Protein AF-A0A933IRJ8-F1 (afdb_monomer_lite)

pLDDT: mean 94.32, std 4.87, range [59.78, 98.06]

Structure (mmCIF, N/CA/C/O backbone):
data_AF-A0A933IRJ8-F1
#
_entry.id   AF-A0A933IRJ8-F1
#
loop_
_atom_site.group_PDB
_atom_site.id
_atom_site.type_symbol
_atom_site.label_atom_id
_atom_site.label_alt_id
_atom_site.label_comp_id
_atom_site.label_asym_id
_atom_site.label_entity_id
_atom_site.label_seq_id
_atom_site.pdbx_PDB_ins_code
_atom_site.Cartn_x
_atom_site.Cartn_y
_atom_site.Cartn_z
_atom_site.occupancy
_atom_site.B_iso_or_equiv
_atom_site.auth_seq_id
_atom_site.auth_comp_id
_atom_site.auth_asym_id
_atom_site.auth_atom_id
_atom_site.pdbx_PDB_model_num
ATOM 1 N N . MET A 1 1 ? -2.942 9.041 12.265 1.00 86.62 1 MET A N 1
ATOM 2 C CA . MET A 1 1 ? -2.701 9.097 10.808 1.00 86.62 1 MET A CA 1
ATOM 3 C C . MET A 1 1 ? -1.246 9.389 10.448 1.00 86.62 1 MET A C 1
ATOM 5 O O . MET A 1 1 ? -0.633 8.502 9.879 1.00 86.62 1 MET A O 1
ATOM 9 N N . LYS A 1 2 ? -0.650 10.543 10.807 1.00 92.06 2 LYS A N 1
ATOM 10 C CA . LYS A 1 2 ? 0.752 10.876 10.445 1.00 92.06 2 LYS A CA 1
ATOM 11 C C . L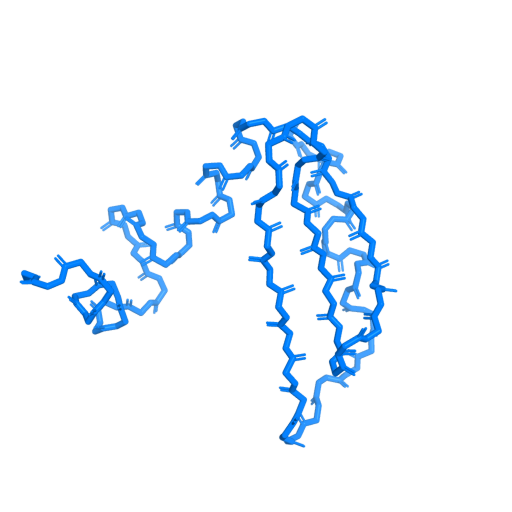YS A 1 2 ? 1.756 9.751 10.761 1.00 92.06 2 LYS A C 1
ATOM 13 O O . LYS A 1 2 ? 2.389 9.236 9.855 1.00 92.06 2 LYS A O 1
ATOM 18 N N . ASN A 1 3 ? 1.756 9.251 11.998 1.00 95.25 3 ASN A N 1
ATOM 19 C CA . ASN A 1 3 ? 2.633 8.143 12.404 1.00 95.25 3 ASN A CA 1
ATOM 20 C C . ASN A 1 3 ? 2.433 6.850 11.586 1.00 95.25 3 ASN A C 1
ATOM 22 O O . ASN A 1 3 ? 3.363 6.068 11.441 1.00 95.25 3 ASN A O 1
ATOM 26 N N . GLN A 1 4 ? 1.224 6.588 11.079 1.00 96.25 4 GLN A N 1
ATOM 27 C CA . GLN A 1 4 ? 0.946 5.404 10.254 1.00 96.25 4 GLN A CA 1
ATOM 28 C C . GLN A 1 4 ? 1.496 5.584 8.837 1.00 96.25 4 GLN A C 1
ATOM 30 O O . GLN A 1 4 ? 2.051 4.640 8.286 1.00 96.25 4 GLN A O 1
ATOM 35 N N . VAL A 1 5 ? 1.391 6.799 8.290 1.00 95.94 5 VAL A N 1
ATOM 36 C CA . VAL A 1 5 ? 1.993 7.169 7.002 1.00 95.94 5 VAL A CA 1
ATOM 37 C C . VAL A 1 5 ? 3.514 7.070 7.082 1.00 95.94 5 VAL A C 1
ATOM 39 O O . VAL A 1 5 ? 4.116 6.417 6.238 1.00 95.94 5 VAL A O 1
ATOM 42 N N . ASP A 1 6 ? 4.123 7.629 8.129 1.00 96.88 6 ASP A N 1
ATOM 43 C CA . ASP A 1 6 ? 5.577 7.585 8.318 1.00 96.88 6 ASP A CA 1
ATOM 44 C C . ASP A 1 6 ? 6.076 6.136 8.441 1.00 96.88 6 ASP A C 1
ATOM 46 O O . ASP A 1 6 ? 7.046 5.750 7.791 1.00 96.88 6 ASP A O 1
ATOM 50 N N . ARG A 1 7 ? 5.365 5.296 9.210 1.00 97.25 7 ARG A N 1
ATOM 51 C CA . ARG A 1 7 ? 5.672 3.861 9.323 1.00 97.25 7 ARG A CA 1
ATOM 52 C C . ARG A 1 7 ? 5.525 3.124 8.000 1.00 97.25 7 ARG A C 1
ATOM 54 O O . ARG A 1 7 ? 6.367 2.290 7.703 1.00 97.25 7 ARG A O 1
ATOM 61 N N . PHE A 1 8 ? 4.470 3.400 7.237 1.00 97.44 8 PHE A N 1
ATOM 62 C CA . PHE A 1 8 ? 4.237 2.762 5.944 1.00 97.44 8 PHE A CA 1
ATOM 63 C C . PHE A 1 8 ? 5.312 3.146 4.929 1.00 97.44 8 PHE A C 1
ATOM 65 O O . PHE A 1 8 ? 5.905 2.259 4.329 1.00 97.44 8 PHE A O 1
ATOM 72 N N . ASN A 1 9 ? 5.634 4.435 4.806 1.00 95.81 9 ASN A N 1
ATOM 73 C CA . ASN A 1 9 ? 6.713 4.906 3.936 1.00 95.81 9 ASN A CA 1
ATOM 74 C C . ASN A 1 9 ? 8.070 4.321 4.355 1.00 95.81 9 ASN A C 1
ATOM 76 O O . ASN A 1 9 ? 8.866 3.940 3.504 1.00 95.81 9 ASN A O 1
ATOM 80 N N . GLY A 1 10 ? 8.300 4.175 5.663 1.00 97.25 10 GLY A N 1
ATOM 81 C CA . GLY A 1 10 ? 9.497 3.543 6.216 1.00 97.25 10 GLY A CA 1
ATOM 82 C C . GLY A 1 10 ? 9.659 2.053 5.893 1.00 97.25 10 GLY A C 1
ATOM 83 O O . GLY A 1 10 ? 10.711 1.502 6.199 1.00 97.25 10 GLY A O 1
ATOM 84 N N . LEU A 1 11 ? 8.668 1.393 5.280 1.00 96.94 11 LEU A N 1
ATOM 85 C CA . LEU A 1 11 ? 8.814 0.020 4.780 1.00 96.94 11 LEU A CA 1
ATOM 86 C C . LEU A 1 11 ? 9.489 -0.041 3.401 1.00 96.94 11 LEU A C 1
ATOM 88 O O . LEU A 1 11 ?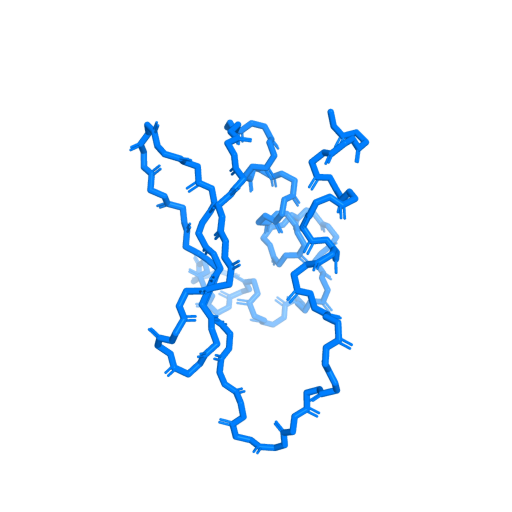 9.967 -1.100 3.009 1.00 96.94 11 LEU A O 1
ATOM 92 N N . PHE A 1 12 ? 9.541 1.075 2.671 1.00 95.88 12 PHE A N 1
ATOM 93 C CA . PHE A 1 12 ? 10.040 1.150 1.295 1.00 95.88 12 PHE A CA 1
ATOM 94 C C . PHE A 1 12 ? 11.385 1.890 1.244 1.00 95.88 12 PHE A C 1
ATOM 96 O O . PHE A 1 12 ? 11.516 2.933 0.608 1.00 95.88 12 PHE A O 1
ATOM 103 N N . THR A 1 13 ? 12.378 1.389 1.979 1.00 93.44 13 THR A N 1
ATOM 104 C CA . THR A 1 13 ? 13.712 2.011 2.087 1.00 93.44 13 THR A CA 1
ATOM 105 C C . THR A 1 13 ? 14.673 1.591 0.981 1.00 93.44 13 THR A C 1
ATOM 107 O O . THR A 1 13 ? 15.626 2.309 0.686 1.00 93.44 13 THR A O 1
ATOM 110 N N . GLU A 1 14 ? 14.438 0.430 0.379 1.00 92.69 14 GLU A N 1
ATOM 111 C CA . GLU A 1 14 ? 15.240 -0.092 -0.719 1.00 92.69 14 GLU A CA 1
ATOM 112 C C . GLU A 1 14 ? 14.641 0.290 -2.071 1.00 92.69 14 GLU A C 1
ATOM 114 O O . GLU A 1 14 ? 13.422 0.335 -2.244 1.00 92.69 14 GLU A O 1
ATOM 119 N N . GLU A 1 15 ? 15.507 0.503 -3.060 1.00 94.75 15 GLU A N 1
ATOM 120 C CA . GLU A 1 15 ? 15.073 0.727 -4.435 1.00 94.75 15 GLU A CA 1
ATOM 121 C C . GLU A 1 15 ? 14.342 -0.514 -4.976 1.00 94.75 15 GLU A C 1
ATOM 123 O O . GLU A 1 15 ? 14.823 -1.652 -4.872 1.00 94.75 15 GLU A O 1
ATOM 128 N N . ALA A 1 16 ? 13.158 -0.287 -5.548 1.00 94.62 16 ALA A N 1
ATOM 129 C CA . ALA A 1 16 ? 12.384 -1.327 -6.208 1.00 94.62 16 ALA A CA 1
ATOM 130 C C . ALA A 1 16 ? 13.037 -1.701 -7.543 1.00 94.62 16 ALA A C 1
ATOM 132 O O . ALA A 1 16 ? 13.390 -0.837 -8.347 1.00 94.62 16 ALA A O 1
ATOM 133 N N . LYS A 1 17 ? 13.176 -3.000 -7.793 1.00 96.38 17 LYS A N 1
ATOM 134 C CA . LYS A 1 17 ? 13.750 -3.552 -9.020 1.00 96.38 17 LYS A CA 1
ATOM 135 C C . LYS A 1 17 ? 12.649 -4.137 -9.893 1.00 96.38 17 LYS A C 1
ATOM 137 O O . LYS A 1 17 ? 11.564 -4.476 -9.425 1.00 96.38 17 LYS A O 1
ATOM 142 N N . SER A 1 18 ? 12.941 -4.291 -11.184 1.00 96.38 18 SER A N 1
ATOM 143 C CA . SER A 1 18 ? 12.045 -5.033 -12.075 1.00 96.38 18 SER A CA 1
ATOM 144 C C . SER A 1 18 ? 11.786 -6.435 -11.520 1.00 96.38 18 SER A C 1
ATOM 146 O O . SER A 1 18 ? 12.718 -7.102 -11.072 1.00 96.38 18 SER A O 1
ATOM 148 N N . ASN A 1 19 ? 10.527 -6.867 -11.596 1.00 95.69 19 ASN A N 1
ATOM 149 C CA . ASN A 1 19 ? 9.994 -8.115 -11.035 1.00 95.69 19 ASN A CA 1
ATOM 150 C C . ASN A 1 19 ? 9.834 -8.160 -9.508 1.00 95.69 19 ASN A C 1
ATOM 152 O O . ASN A 1 19 ? 9.386 -9.187 -9.003 1.00 95.69 19 ASN A O 1
ATOM 156 N N . ASP A 1 20 ? 10.129 -7.083 -8.772 1.00 96.81 20 ASP A N 1
ATOM 157 C CA . ASP A 1 20 ? 9.688 -7.009 -7.380 1.00 96.81 20 ASP A CA 1
ATOM 158 C C . ASP A 1 20 ? 8.164 -6.928 -7.308 1.00 96.81 20 ASP A C 1
ATOM 160 O O . ASP A 1 20 ? 7.529 -6.109 -7.977 1.00 96.81 20 ASP A O 1
ATOM 164 N N . VAL A 1 21 ? 7.589 -7.749 -6.437 1.00 96.75 21 VAL A N 1
ATOM 165 C CA . VAL A 1 21 ? 6.161 -7.730 -6.130 1.00 96.75 21 VAL A CA 1
ATOM 166 C C . VAL A 1 21 ? 5.986 -7.303 -4.685 1.00 96.75 21 VAL A C 1
ATOM 168 O O . VAL A 1 21 ? 6.522 -7.937 -3.775 1.00 96.75 21 VAL A O 1
ATOM 171 N N . TYR A 1 22 ? 5.227 -6.229 -4.486 1.00 96.94 22 TYR A N 1
ATOM 172 C CA . TYR A 1 22 ? 4.797 -5.791 -3.167 1.00 96.94 22 TYR A CA 1
ATOM 173 C C . TYR A 1 22 ? 3.329 -6.142 -2.968 1.00 96.94 22 TYR A C 1
ATOM 175 O O . TYR A 1 22 ? 2.477 -5.642 -3.704 1.00 96.94 22 TYR A O 1
ATOM 183 N N . ASP A 1 23 ? 3.022 -6.940 -1.948 1.00 97.38 23 ASP A N 1
ATOM 184 C CA . ASP A 1 23 ? 1.636 -7.189 -1.562 1.00 97.38 23 ASP A CA 1
ATOM 185 C C . ASP A 1 23 ? 1.262 -6.274 -0.402 1.00 97.38 23 ASP A C 1
ATOM 187 O O . ASP A 1 23 ? 1.936 -6.236 0.628 1.00 97.38 23 ASP A O 1
ATOM 191 N N . ILE A 1 24 ? 0.162 -5.541 -0.562 1.00 97.00 24 ILE A N 1
ATOM 192 C CA . ILE A 1 24 ? -0.403 -4.667 0.468 1.00 97.00 24 ILE A CA 1
ATOM 193 C C . ILE A 1 24 ? -1.755 -5.254 0.868 1.00 97.00 24 ILE A C 1
ATOM 195 O O . ILE A 1 24 ? -2.777 -5.042 0.214 1.00 97.00 24 ILE A O 1
ATOM 199 N N . ILE A 1 25 ? -1.756 -6.024 1.950 1.00 97.00 25 ILE A N 1
ATOM 200 C CA . ILE A 1 25 ? -2.869 -6.898 2.328 1.00 97.00 25 ILE A CA 1
ATOM 201 C C . ILE A 1 25 ? -3.539 -6.350 3.582 1.00 97.00 25 ILE A C 1
ATOM 203 O O . ILE A 1 25 ? -2.876 -6.111 4.588 1.00 97.00 25 ILE A O 1
ATOM 207 N N . TYR A 1 26 ? -4.864 -6.203 3.570 1.00 96.94 26 TYR A N 1
ATOM 208 C CA . TYR A 1 26 ? -5.612 -5.928 4.795 1.00 96.94 26 TYR A CA 1
ATOM 209 C C . TYR A 1 26 ? -6.085 -7.224 5.450 1.00 96.94 26 TYR A C 1
ATOM 211 O O . TYR A 1 26 ? -6.857 -7.975 4.857 1.00 96.94 26 TYR A O 1
ATOM 219 N N . ILE A 1 27 ? -5.675 -7.445 6.697 1.00 95.25 27 ILE A N 1
ATOM 220 C CA . ILE A 1 27 ? -6.128 -8.562 7.524 1.00 95.25 27 ILE A CA 1
ATOM 221 C C . ILE A 1 27 ? -7.000 -7.987 8.653 1.00 95.25 27 ILE A C 1
ATOM 223 O O . ILE A 1 27 ? -6.500 -7.184 9.453 1.00 95.25 27 ILE A O 1
ATOM 227 N N . PRO A 1 28 ? -8.292 -8.361 8.750 1.00 93.38 28 PRO A N 1
ATOM 228 C CA . PRO A 1 28 ? -9.161 -7.930 9.844 1.00 93.38 28 PRO A CA 1
ATOM 229 C C . PRO A 1 28 ? -8.528 -8.197 11.216 1.00 93.38 28 PRO A C 1
ATOM 231 O O . PRO A 1 28 ? -7.956 -9.257 11.449 1.00 93.38 28 PRO A O 1
ATOM 234 N N . GLY A 1 29 ? -8.579 -7.211 12.112 1.00 91.00 29 GLY A N 1
ATOM 235 C CA . GLY A 1 29 ? -7.955 -7.288 13.441 1.00 91.00 29 GLY A CA 1
ATOM 236 C C . GLY A 1 29 ? -6.437 -7.055 13.482 1.00 91.00 29 GLY A C 1
ATOM 237 O O . GLY A 1 29 ? -5.932 -6.718 14.545 1.00 91.00 29 GLY A O 1
ATOM 238 N N . LYS A 1 30 ? -5.715 -7.152 12.354 1.00 93.12 30 LYS A N 1
ATOM 239 C CA . LYS A 1 30 ? -4.256 -6.910 12.276 1.00 93.12 30 LYS A CA 1
ATOM 240 C C . LYS A 1 30 ? -3.886 -5.625 11.525 1.00 93.12 30 LYS A C 1
ATOM 242 O O . LYS A 1 30 ? -2.875 -5.000 11.824 1.00 93.12 30 LYS A O 1
ATOM 247 N N . GLY A 1 31 ? -4.699 -5.208 10.556 1.00 96.12 31 GLY A N 1
ATOM 248 C CA . GLY A 1 31 ? -4.430 -4.028 9.731 1.00 96.12 31 GLY A CA 1
ATOM 249 C C . GLY A 1 31 ? -3.750 -4.355 8.404 1.00 96.12 31 GLY A C 1
ATOM 250 O O . GLY A 1 31 ? -3.944 -5.433 7.843 1.00 96.12 31 GLY A O 1
ATOM 251 N N . ILE A 1 32 ? -2.994 -3.393 7.877 1.00 98.00 32 ILE A N 1
ATOM 252 C CA . ILE A 1 32 ? -2.231 -3.540 6.637 1.00 98.00 32 ILE A CA 1
ATOM 253 C C . ILE A 1 32 ? -0.955 -4.337 6.916 1.00 98.00 32 ILE A C 1
ATOM 255 O O . ILE A 1 32 ? -0.211 -4.042 7.849 1.00 98.00 32 ILE A O 1
ATOM 259 N N . THR A 1 33 ? -0.707 -5.349 6.098 1.00 98.06 33 THR A N 1
ATOM 260 C CA . THR A 1 33 ? 0.531 -6.125 6.020 1.00 98.06 33 THR A CA 1
ATOM 261 C C . THR A 1 33 ? 1.190 -5.807 4.693 1.00 98.06 33 THR A C 1
ATOM 263 O O . THR A 1 33 ? 0.510 -5.856 3.671 1.00 98.06 33 THR A O 1
ATOM 266 N N . VAL A 1 34 ? 2.482 -5.491 4.712 1.00 98.06 34 VAL A N 1
ATOM 267 C CA . VAL A 1 34 ? 3.259 -5.290 3.487 1.00 98.06 34 VAL A CA 1
ATOM 268 C C . VAL A 1 34 ? 4.301 -6.388 3.371 1.00 98.06 34 VAL A C 1
ATOM 270 O O . VAL A 1 34 ? 5.064 -6.614 4.315 1.00 98.06 34 VAL A O 1
ATOM 273 N N . THR A 1 35 ? 4.338 -7.055 2.225 1.00 97.94 35 THR A N 1
ATOM 274 C CA . THR A 1 35 ? 5.388 -8.007 1.850 1.00 97.94 35 THR A CA 1
ATOM 275 C C . THR A 1 35 ? 6.108 -7.533 0.595 1.00 97.94 35 THR A C 1
ATOM 277 O O . THR A 1 35 ? 5.523 -6.817 -0.211 1.00 97.94 35 THR A O 1
ATOM 280 N N . ARG A 1 36 ? 7.364 -7.950 0.415 1.00 97.81 36 ARG A N 1
ATOM 281 C CA . ARG A 1 36 ? 8.110 -7.859 -0.847 1.00 97.81 36 ARG A CA 1
ATOM 282 C C . ARG A 1 36 ? 8.598 -9.250 -1.208 1.00 97.81 36 ARG A C 1
ATOM 284 O O . ARG A 1 36 ? 9.305 -9.869 -0.415 1.00 97.81 36 ARG A O 1
ATOM 291 N N . ASN A 1 37 ? 8.206 -9.758 -2.371 1.00 96.50 37 ASN A N 1
ATOM 292 C CA . ASN A 1 37 ? 8.567 -11.099 -2.842 1.00 96.50 37 ASN A CA 1
ATOM 293 C C . ASN A 1 37 ? 8.271 -12.190 -1.787 1.00 96.50 37 ASN A C 1
ATOM 295 O O . ASN A 1 37 ? 9.088 -13.071 -1.527 1.00 96.50 37 ASN A O 1
ATOM 299 N N . GLY A 1 38 ? 7.119 -12.076 -1.114 1.00 96.19 38 GLY A N 1
ATOM 300 C CA . GLY A 1 38 ? 6.694 -12.976 -0.034 1.00 96.19 38 GLY A CA 1
ATOM 301 C C . GLY A 1 38 ? 7.361 -12.749 1.332 1.00 96.19 38 GLY A C 1
ATOM 302 O O . GLY A 1 38 ? 6.935 -13.352 2.316 1.00 96.19 38 GLY A O 1
ATOM 303 N N . GLN A 1 39 ? 8.363 -11.873 1.439 1.00 96.69 39 GLN A N 1
ATOM 304 C CA . GLN A 1 39 ? 9.005 -11.534 2.712 1.00 96.69 39 GLN A CA 1
ATOM 305 C C . GLN A 1 39 ? 8.271 -10.385 3.404 1.00 96.69 39 GLN A C 1
ATOM 307 O O . GLN A 1 39 ? 7.992 -9.360 2.790 1.00 96.69 39 GLN A O 1
ATOM 312 N N . LEU A 1 40 ? 7.959 -10.545 4.691 1.00 97.19 40 LEU A N 1
ATOM 313 C CA . LEU A 1 40 ? 7.276 -9.526 5.488 1.00 97.19 40 LEU A CA 1
ATOM 314 C C . LEU A 1 40 ? 8.167 -8.299 5.698 1.00 97.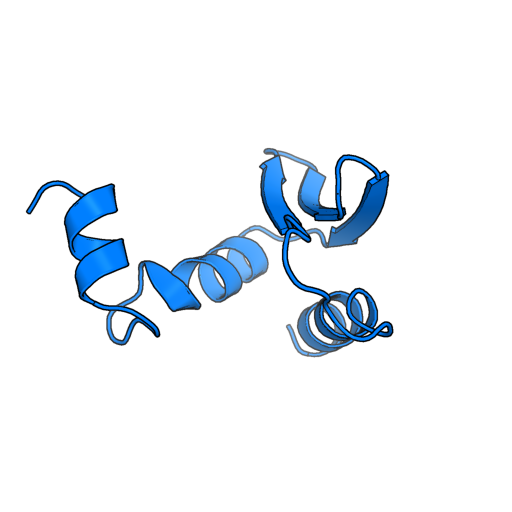19 40 LEU A C 1
ATOM 316 O O . LEU A 1 40 ? 9.226 -8.406 6.309 1.00 97.19 40 LEU A O 1
ATOM 320 N N . LEU A 1 41 ? 7.681 -7.132 5.275 1.00 97.69 41 LEU A N 1
ATOM 321 C CA . LEU A 1 41 ? 8.297 -5.841 5.584 1.00 97.69 41 LEU A CA 1
ATOM 322 C C . LEU A 1 41 ? 7.726 -5.245 6.870 1.00 97.69 41 LEU A C 1
ATOM 324 O O . LEU A 1 41 ? 8.458 -4.672 7.672 1.00 97.69 41 LEU A O 1
ATOM 328 N N . GLY A 1 42 ? 6.419 -5.397 7.104 1.00 96.94 42 GLY A N 1
ATOM 329 C CA . GLY A 1 42 ? 5.825 -4.936 8.353 1.00 96.94 42 GLY A CA 1
ATOM 330 C C . GLY A 1 42 ? 4.305 -4.901 8.385 1.00 96.94 42 GLY A C 1
ATOM 331 O O . GLY A 1 42 ? 3.609 -5.292 7.446 1.00 96.94 42 GLY A O 1
ATOM 332 N N . ASN A 1 43 ? 3.799 -4.408 9.516 1.00 97.19 43 ASN A N 1
ATOM 333 C CA . ASN A 1 43 ? 2.379 -4.273 9.804 1.00 97.19 43 ASN A CA 1
ATOM 334 C C . ASN A 1 43 ? 2.032 -2.864 10.303 1.00 97.19 43 ASN A C 1
ATOM 336 O O . ASN A 1 43 ? 2.738 -2.305 11.150 1.00 97.19 43 ASN A O 1
ATOM 340 N N . ILE A 1 44 ? 0.921 -2.315 9.806 1.00 97.44 44 ILE A N 1
ATOM 341 C CA . ILE A 1 44 ? 0.338 -1.050 10.261 1.00 97.44 44 ILE A CA 1
ATOM 342 C C . ILE A 1 44 ? -1.141 -1.261 10.589 1.00 97.44 44 ILE A C 1
ATOM 344 O O . ILE A 1 44 ? -1.967 -1.523 9.714 1.00 97.44 44 ILE A O 1
ATOM 348 N N . GLU A 1 45 ? -1.480 -1.112 11.863 1.00 95.38 45 GLU A N 1
ATOM 349 C CA . GLU A 1 45 ? -2.850 -1.221 12.356 1.00 95.38 45 GLU A CA 1
ATOM 350 C C . GLU A 1 45 ? -3.720 -0.022 11.949 1.00 95.38 45 GLU A C 1
ATOM 352 O O . GLU A 1 45 ? -3.225 1.074 11.675 1.00 95.38 45 GLU A O 1
ATOM 357 N N . GLY A 1 46 ? -5.041 -0.223 11.975 1.00 93.19 46 GLY A N 1
ATOM 358 C CA . GLY A 1 46 ? -6.041 0.836 11.830 1.00 93.19 46 GLY A CA 1
ATOM 359 C C . GLY A 1 46 ? -6.928 0.689 10.594 1.00 93.19 46 GLY A C 1
ATOM 360 O O . GLY A 1 46 ? -6.460 0.664 9.456 1.00 93.19 46 GLY A O 1
ATOM 361 N N . PHE A 1 47 ? -8.243 0.651 10.816 1.00 93.69 47 PHE A N 1
ATOM 362 C CA . PHE A 1 47 ? -9.233 0.550 9.740 1.00 93.69 47 PHE A CA 1
ATOM 363 C C . PHE A 1 47 ? -9.256 1.792 8.841 1.00 93.69 47 PHE A C 1
ATOM 365 O O . PHE A 1 47 ? -9.303 1.673 7.617 1.00 93.69 47 PHE A O 1
ATOM 372 N N . ASP A 1 48 ? -9.155 2.985 9.425 1.00 94.62 48 ASP A N 1
ATOM 373 C CA . ASP A 1 48 ? -9.124 4.221 8.639 1.00 94.62 48 ASP A CA 1
ATOM 374 C C . ASP A 1 48 ? -7.827 4.365 7.845 1.00 94.62 48 ASP A C 1
ATOM 376 O O . ASP A 1 48 ? -7.844 4.883 6.731 1.00 94.62 48 ASP A O 1
ATOM 380 N N . PHE A 1 49 ? -6.718 3.820 8.353 1.00 95.81 49 PHE A N 1
ATOM 381 C CA . PHE A 1 49 ? -5.477 3.762 7.588 1.00 95.81 49 PHE A CA 1
ATOM 382 C C . PHE A 1 49 ? -5.610 2.833 6.378 1.00 95.81 49 PHE A C 1
ATOM 384 O O . PHE A 1 49 ? -5.242 3.221 5.272 1.00 95.81 49 PHE A O 1
ATOM 391 N N . LYS A 1 50 ? -6.246 1.663 6.539 1.00 94.94 50 LYS A N 1
ATOM 392 C CA . LYS A 1 50 ? -6.607 0.810 5.396 1.00 94.94 50 LYS A CA 1
ATOM 393 C C . LYS A 1 50 ? -7.435 1.562 4.355 1.00 94.94 50 LYS A C 1
ATOM 395 O O . LYS A 1 50 ? -7.158 1.433 3.165 1.00 94.94 50 LYS A O 1
ATOM 400 N N . LYS A 1 51 ? -8.451 2.332 4.771 1.00 95.25 51 LYS A N 1
ATOM 401 C CA . LYS A 1 51 ? -9.268 3.117 3.826 1.00 95.25 51 LYS A CA 1
ATOM 402 C C . LYS A 1 51 ? -8.407 4.116 3.060 1.00 95.25 51 LYS A C 1
ATOM 404 O O . LYS A 1 51 ? -8.528 4.188 1.843 1.00 95.25 51 LYS A O 1
ATOM 409 N N . ALA A 1 52 ? -7.528 4.833 3.761 1.00 95.31 52 ALA A N 1
ATOM 410 C CA . ALA A 1 52 ? -6.630 5.802 3.147 1.00 95.31 52 ALA A CA 1
ATOM 411 C C . ALA A 1 52 ? -5.682 5.139 2.132 1.00 95.31 52 ALA A C 1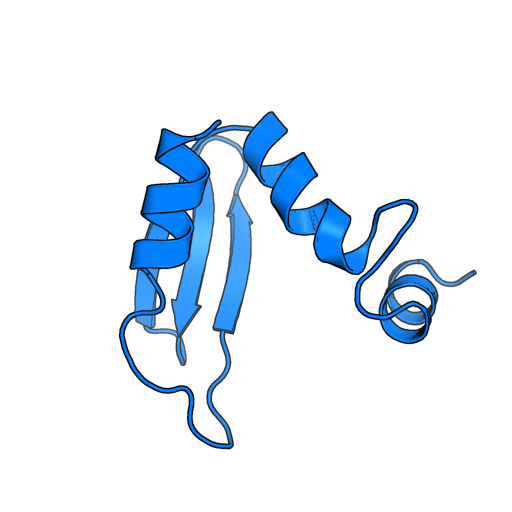
ATOM 413 O O . ALA A 1 52 ? -5.630 5.577 0.987 1.00 95.31 52 ALA A O 1
ATOM 414 N N . VAL A 1 53 ? -5.019 4.036 2.494 1.00 95.94 53 VAL A N 1
ATOM 415 C CA . VAL A 1 53 ? -4.114 3.317 1.577 1.00 95.94 53 VAL A CA 1
ATOM 416 C C . VAL A 1 53 ? -4.867 2.796 0.352 1.00 95.94 53 VAL A C 1
ATOM 418 O O . VAL A 1 53 ? -4.450 3.031 -0.775 1.00 95.94 53 VAL A O 1
ATOM 421 N N . PHE A 1 54 ? -6.019 2.148 0.539 1.00 95.19 54 PHE A N 1
ATOM 422 C CA . PHE A 1 54 ? -6.767 1.578 -0.588 1.00 95.19 54 PHE A CA 1
ATOM 423 C C . PHE A 1 54 ? -7.383 2.663 -1.477 1.00 95.19 54 PHE A C 1
ATOM 425 O O . PHE A 1 54 ? -7.569 2.439 -2.671 1.00 95.19 54 PHE A O 1
ATOM 432 N N . SER A 1 55 ? -7.658 3.852 -0.931 1.00 95.12 55 SER A N 1
ATOM 433 C CA . SER A 1 55 ? -8.165 4.980 -1.716 1.00 95.12 55 SER A CA 1
ATOM 434 C C . SER A 1 55 ? -7.179 5.483 -2.775 1.00 95.12 55 SER A C 1
ATOM 436 O O . SER A 1 55 ? -7.628 6.084 -3.748 1.00 95.12 55 SER A O 1
ATOM 438 N N . ILE A 1 56 ? -5.882 5.167 -2.653 1.00 93.94 56 ILE A N 1
ATOM 439 C CA . ILE A 1 56 ? -4.883 5.459 -3.691 1.00 93.94 56 ILE A CA 1
ATOM 440 C C . ILE A 1 56 ? -5.296 4.822 -5.021 1.00 93.94 56 ILE A C 1
ATOM 442 O O . ILE A 1 56 ? -5.133 5.448 -6.058 1.00 93.94 56 ILE A O 1
ATOM 446 N N . TRP A 1 57 ? -5.886 3.624 -5.009 1.00 93.69 57 TRP A N 1
ATOM 447 C CA . TRP A 1 57 ? -6.322 2.937 -6.232 1.00 93.69 57 TRP A CA 1
ATOM 448 C C . TRP A 1 57 ? -7.838 2.879 -6.390 1.00 93.69 57 TRP A C 1
ATOM 450 O O . TRP A 1 57 ? -8.333 2.864 -7.508 1.00 93.69 57 TRP A O 1
ATOM 460 N N . LEU A 1 58 ? -8.596 2.861 -5.294 1.00 93.62 58 LEU A N 1
ATOM 461 C CA . LEU A 1 58 ? -10.048 2.650 -5.319 1.00 93.62 58 LEU A CA 1
ATOM 462 C C . LEU A 1 58 ? -10.855 3.886 -4.900 1.00 93.62 58 LEU A C 1
ATOM 464 O O . LEU A 1 58 ? -12.086 3.847 -4.892 1.00 93.62 58 LEU A O 1
ATOM 468 N N . GLY A 1 59 ? -10.185 4.984 -4.551 1.00 92.75 59 GLY A N 1
ATOM 469 C CA . GLY A 1 59 ? -10.814 6.234 -4.129 1.00 92.75 59 GLY A CA 1
ATOM 470 C C . GLY A 1 59 ? -11.400 7.033 -5.290 1.00 92.75 59 GLY A C 1
ATOM 471 O O . GLY A 1 59 ? -11.402 6.600 -6.441 1.00 92.75 59 GLY A O 1
ATOM 472 N N . GLU A 1 60 ? -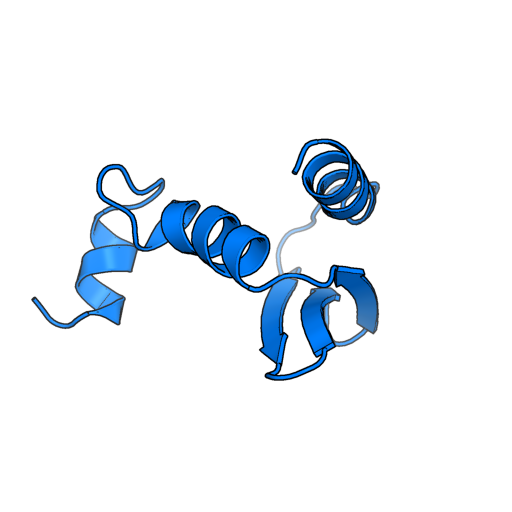11.922 8.222 -4.995 1.00 92.12 60 GLU A N 1
ATOM 473 C CA . GLU A 1 60 ? -12.507 9.121 -6.003 1.00 92.12 60 GLU A CA 1
ATOM 474 C C . GLU A 1 60 ? -11.477 9.620 -7.024 1.00 92.12 60 GLU A C 1
ATOM 476 O O . GLU A 1 60 ? -11.799 9.753 -8.201 1.00 92.12 60 GLU A O 1
ATOM 481 N N . LYS A 1 61 ? -10.235 9.849 -6.579 1.00 92.69 61 LYS A N 1
ATOM 482 C CA . LYS A 1 61 ? -9.100 10.276 -7.408 1.00 92.69 61 LYS A CA 1
ATOM 483 C C . LYS A 1 61 ? -7.996 9.212 -7.367 1.00 92.69 61 LYS A C 1
ATOM 485 O O . LYS A 1 61 ? -7.038 9.380 -6.612 1.00 92.69 61 LYS A O 1
ATOM 490 N N . PRO A 1 62 ? -8.150 8.096 -8.098 1.00 93.31 62 PRO A N 1
ATOM 491 C CA . PRO A 1 62 ? -7.185 7.009 -8.055 1.00 93.31 62 PRO A CA 1
ATOM 492 C C . PRO A 1 62 ? -5.913 7.361 -8.836 1.00 93.31 62 PRO A C 1
ATOM 494 O O . PRO A 1 62 ? -5.963 8.085 -9.830 1.00 93.31 62 PRO A O 1
ATOM 497 N N . ALA A 1 63 ? -4.783 6.795 -8.422 1.00 92.69 63 ALA A N 1
ATOM 498 C CA . ALA A 1 63 ? -3.507 6.867 -9.127 1.00 92.69 63 ALA A CA 1
ATOM 499 C C . ALA A 1 63 ? -3.586 6.222 -10.520 1.00 92.69 63 ALA A C 1
ATOM 501 O O . ALA A 1 63 ? -2.935 6.684 -11.451 1.00 92.69 63 ALA A O 1
ATOM 502 N N . ASP A 1 64 ? -4.421 5.188 -10.663 1.00 92.56 64 ASP A N 1
ATOM 50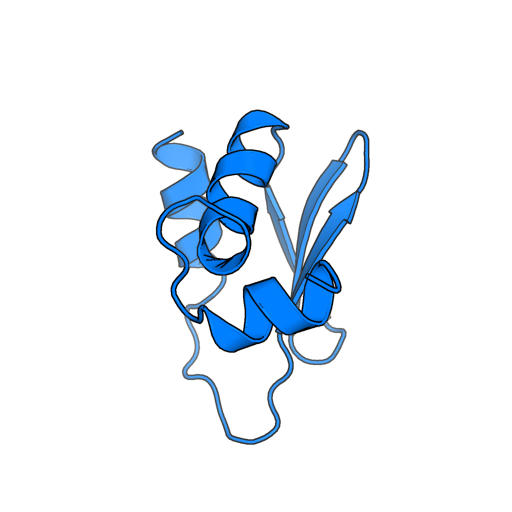3 C CA . ASP A 1 64 ? -4.728 4.543 -11.934 1.00 92.56 64 ASP A CA 1
ATOM 504 C C . ASP A 1 64 ? -6.238 4.280 -12.036 1.00 92.56 64 ASP A C 1
ATOM 506 O O . ASP A 1 64 ? -6.816 3.467 -11.308 1.00 92.56 64 ASP A O 1
ATOM 510 N N . SER A 1 65 ? -6.890 4.997 -12.953 1.00 92.12 65 SER A N 1
ATOM 511 C CA . SER A 1 65 ? -8.335 4.882 -13.183 1.00 92.12 65 SER A CA 1
ATOM 512 C C . SER A 1 65 ? -8.724 3.573 -13.875 1.00 92.12 65 SER A C 1
ATOM 514 O O . SER A 1 65 ? -9.802 3.038 -13.608 1.00 92.12 65 SER A O 1
ATOM 516 N N . SER A 1 66 ? -7.854 3.037 -14.733 1.00 92.31 66 SER A N 1
ATOM 517 C CA . SER A 1 66 ? -8.083 1.768 -15.428 1.00 92.31 66 SER A CA 1
ATOM 518 C C . SER A 1 66 ? -8.002 0.599 -14.455 1.00 92.31 66 SER A C 1
ATOM 520 O O . SER A 1 66 ? -8.849 -0.294 -14.510 1.00 92.31 66 SER A O 1
ATOM 522 N N . LEU A 1 67 ? -7.051 0.634 -13.515 1.00 91.44 67 LEU A N 1
ATOM 523 C CA . LEU A 1 67 ? -6.961 -0.362 -12.447 1.00 91.44 67 LEU A CA 1
ATOM 524 C C . LEU A 1 67 ? -8.232 -0.375 -11.593 1.00 91.44 67 LEU A C 1
ATOM 526 O O . LEU A 1 67 ? -8.817 -1.438 -11.385 1.00 91.44 67 LEU A O 1
ATOM 530 N N . LYS A 1 68 ? -8.701 0.802 -11.149 1.00 93.00 68 LYS A N 1
ATOM 531 C CA . LYS A 1 68 ? -9.956 0.916 -10.389 1.00 93.00 68 LYS A CA 1
ATOM 532 C C . LYS A 1 68 ? -11.121 0.263 -11.131 1.00 93.00 68 LYS A C 1
ATOM 534 O O . LYS A 1 68 ? -11.843 -0.547 -10.551 1.00 93.00 68 LYS A O 1
ATOM 539 N N . LYS A 1 69 ? -11.283 0.602 -12.413 1.00 92.69 69 LYS A N 1
ATOM 540 C CA . LYS A 1 69 ? -12.325 0.047 -13.281 1.00 92.69 69 LYS A CA 1
ATOM 541 C C . LYS A 1 69 ? -12.212 -1.474 -13.402 1.00 92.69 69 LYS A C 1
ATOM 543 O O . LYS A 1 69 ? -13.204 -2.175 -13.222 1.00 92.69 69 LYS A O 1
ATOM 548 N N . GLY A 1 70 ? -11.005 -1.988 -13.639 1.00 92.94 70 GLY A N 1
ATOM 549 C CA . GLY A 1 70 ? -10.745 -3.425 -13.736 1.00 92.94 70 GLY A CA 1
ATOM 550 C C . GLY A 1 70 ? -11.072 -4.191 -12.450 1.00 92.94 70 GLY A C 1
ATOM 551 O O . GLY A 1 70 ? -11.614 -5.289 -12.517 1.00 92.94 70 GLY A O 1
ATOM 552 N N . MET A 1 71 ? -10.806 -3.602 -11.281 1.00 89.75 71 MET A N 1
ATOM 553 C CA . MET A 1 71 ? -11.081 -4.229 -9.982 1.00 89.75 71 MET A CA 1
ATOM 554 C C . MET A 1 71 ? -12.558 -4.174 -9.565 1.00 89.75 71 MET A C 1
ATOM 556 O O . MET A 1 71 ? -13.009 -5.052 -8.832 1.00 89.75 71 MET A O 1
ATOM 560 N N . LEU A 1 72 ? -13.301 -3.145 -9.986 1.00 91.19 72 LEU A N 1
ATOM 561 C CA . LEU A 1 72 ? -14.708 -2.947 -9.606 1.00 91.19 72 LEU A CA 1
ATOM 562 C C . LEU A 1 72 ? -15.708 -3.416 -10.674 1.00 91.19 72 LEU A C 1
ATOM 564 O O . LEU A 1 72 ? -16.902 -3.478 -10.393 1.00 91.19 72 LEU A O 1
ATOM 568 N N . GLY A 1 73 ? -15.246 -3.738 -11.885 1.00 81.81 73 GLY A N 1
ATOM 569 C CA . GLY A 1 73 ? -16.081 -4.285 -12.957 1.00 81.81 73 GLY A CA 1
ATOM 570 C C . GLY A 1 73 ? -17.091 -3.303 -13.563 1.00 81.81 73 GLY A C 1
ATOM 571 O O . GLY A 1 73 ? -18.085 -3.751 -14.131 1.00 81.81 73 GLY A O 1
ATOM 572 N N . SER A 1 74 ? -16.874 -1.987 -13.441 1.00 59.78 74 SER A N 1
ATOM 573 C CA . SER A 1 74 ? -17.777 -0.941 -13.967 1.00 59.78 74 SER A CA 1
ATOM 574 C C . SER A 1 74 ? -17.029 0.247 -14.563 1.00 59.78 74 SER A C 1
ATOM 576 O O . SER A 1 74 ? -16.056 0.719 -13.936 1.00 59.78 74 SER A O 1
#

Foldseek 3Di:
DVVLVVVVVVLCPDDDDPPWDWDFDQDPPFGTWIDIPNHTSDTGDDPVVNVVVCCCCQNPDHPDPVSNCVVVVD

Sequence (74 aa):
MKNQVDRFNGLFTEEAKSNDVYDIIYIPGKGITVTRNGQLLGNIEGFDFKKAVFSIWLGEKPADSSLKKGMLGS

Radius of gyration: 13.05 Å; chains: 1; bounding box: 33×24×29 Å

Secondary structure (DSSP, 8-state):
-HHHHHHHHTT--SPP-TT--EEEEEETTTEEEEEETTEEEEEE--HHHHHHHHHHHHSSS-S-HHHHHHHHT-